Protein AF-A0A2D4MRR0-F1 (afdb_monomer_lite)

Sequence (114 aa):
KALCTEAALIALRRRYPQIYASSQKLQLDVSSIVLSAQDFYHAMQNIVPASQRAVTSSGHALSPIIRPLLERTFNEMLAVLHKVFPHAEFSQGDKREDAPNLILDDSEDENVSS

Radius of gyration: 21.61 Å; chains: 1; bounding box: 37×46×60 Å

Secondary structure (DSSP, 8-state):
-HHHHHHHHHHHHHH-GGGGT--S-----GGG----HHHHHHHHHHPPPHHHHHS-----PPPTTTHHHHHHHHHHHHHHHHHH-TT---------------------------

Organism: NCBI:txid129469

InterPro domains:
  IPR045199 ATPase family AAA domain-containing protein ATAD2-like [PTHR23069] (1-105)

Foldseek 3Di:
DQLVVQLQVQLCCVQCVCVVVDPDDDDDDPVPSDGDPVSSVVSVVPDDDPVCPVPPDPDDDDDPVCCVVCVVVVVVVVVVVCVVCVPDDDPPDDPPPDDPPPPPPPPPPPPDDD

pLDDT: mean 80.25, std 19.69, range [38.97, 96.62]

Structure (mmCIF, N/CA/C/O backbone):
data_AF-A0A2D4MRR0-F1
#
_entry.id   AF-A0A2D4MRR0-F1
#
loop_
_atom_site.group_PDB
_atom_site.id
_atom_site.type_symbol
_atom_site.label_atom_id
_atom_site.label_alt_id
_atom_site.label_comp_id
_atom_site.label_asym_id
_atom_site.label_entity_id
_atom_site.label_seq_id
_atom_site.pdbx_PDB_ins_code
_atom_site.Cartn_x
_atom_site.Cartn_y
_atom_site.Cartn_z
_atom_site.occupancy
_atom_site.B_iso_or_equiv
_atom_site.auth_seq_id
_atom_site.auth_comp_id
_atom_site.auth_asym_id
_atom_site.auth_atom_id
_atom_site.pdbx_PDB_model_num
ATOM 1 N N . LYS A 1 1 ? 0.301 -11.154 4.506 1.00 61.19 1 LYS A N 1
ATOM 2 C CA . LYS A 1 1 ? -0.225 -11.138 5.897 1.00 61.19 1 LYS A CA 1
ATOM 3 C C . LYS A 1 1 ? -0.220 -9.735 6.516 1.00 61.19 1 LYS A C 1
ATOM 5 O O . LYS A 1 1 ? -1.259 -9.366 7.030 1.00 61.19 1 LYS A O 1
ATOM 10 N N . ALA A 1 2 ? 0.850 -8.935 6.392 1.00 89.75 2 ALA A N 1
ATOM 11 C CA . ALA A 1 2 ? 0.893 -7.562 6.931 1.00 89.75 2 ALA A CA 1
ATOM 12 C C . ALA A 1 2 ? -0.168 -6.591 6.358 1.00 89.75 2 ALA A C 1
ATOM 14 O O . ALA A 1 2 ? -0.644 -5.716 7.065 1.00 89.75 2 ALA A O 1
ATOM 15 N N . LEU A 1 3 ? -0.585 -6.759 5.095 1.00 92.75 3 LEU A N 1
ATOM 16 C CA . LEU A 1 3 ? -1.573 -5.863 4.480 1.00 92.75 3 LEU A CA 1
ATOM 17 C C . LEU A 1 3 ? -2.930 -5.875 5.189 1.00 92.75 3 LEU A C 1
ATOM 19 O O . LEU A 1 3 ? -3.461 -4.825 5.526 1.00 92.75 3 LEU A O 1
ATOM 23 N N . CYS A 1 4 ? -3.479 -7.062 5.450 1.00 94.25 4 CYS A N 1
ATOM 24 C CA . CYS A 1 4 ? -4.790 -7.179 6.081 1.00 94.25 4 CYS A CA 1
ATOM 25 C C . CYS A 1 4 ? -4.780 -6.674 7.527 1.00 94.25 4 CYS A C 1
ATOM 27 O O . CYS A 1 4 ? -5.785 -6.149 7.993 1.00 94.25 4 CYS A O 1
ATOM 29 N N . THR A 1 5 ? -3.657 -6.827 8.237 1.00 95.25 5 THR A N 1
ATOM 30 C CA . THR A 1 5 ? -3.530 -6.329 9.611 1.00 95.25 5 THR A CA 1
ATOM 31 C C . THR A 1 5 ? -3.496 -4.807 9.643 1.00 95.25 5 THR A C 1
ATOM 33 O O . THR A 1 5 ? -4.203 -4.216 10.451 1.00 95.25 5 THR A O 1
ATOM 36 N N . GLU A 1 6 ? -2.758 -4.166 8.735 1.00 95.62 6 GLU A N 1
ATOM 37 C CA . GLU A 1 6 ? -2.747 -2.701 8.642 1.00 95.62 6 GLU A CA 1
ATOM 38 C C . GLU A 1 6 ? -4.097 -2.143 8.188 1.00 95.62 6 GLU A C 1
ATOM 40 O O . GLU A 1 6 ? -4.606 -1.219 8.812 1.00 95.62 6 GLU A O 1
ATOM 45 N N . ALA A 1 7 ? -4.740 -2.743 7.181 1.00 96.06 7 ALA A N 1
ATOM 46 C CA . ALA A 1 7 ? -6.076 -2.320 6.754 1.00 96.06 7 ALA A CA 1
ATOM 47 C C . ALA A 1 7 ? -7.099 -2.417 7.904 1.00 96.06 7 ALA A C 1
ATOM 49 O O . ALA A 1 7 ? -7.914 -1.515 8.092 1.00 96.06 7 ALA A O 1
ATOM 50 N N . ALA A 1 8 ? -7.018 -3.470 8.726 1.00 95.69 8 ALA A N 1
ATOM 51 C CA . ALA A 1 8 ? -7.852 -3.605 9.917 1.00 95.69 8 ALA A CA 1
ATOM 52 C C . ALA A 1 8 ? -7.555 -2.541 10.984 1.00 95.69 8 ALA A C 1
ATOM 54 O O . ALA A 1 8 ? -8.489 -2.003 11.578 1.00 95.69 8 ALA A O 1
ATOM 55 N N . LEU A 1 9 ? -6.283 -2.197 11.209 1.00 95.12 9 LEU A N 1
ATOM 56 C CA . LEU A 1 9 ? -5.905 -1.121 12.131 1.00 95.12 9 LEU A CA 1
ATOM 57 C C . LEU A 1 9 ? -6.349 0.258 11.632 1.00 95.12 9 LEU A C 1
ATOM 59 O O . LEU A 1 9 ? -6.779 1.082 12.439 1.00 95.12 9 LEU A O 1
ATOM 63 N N . ILE A 1 10 ? -6.287 0.509 10.323 1.00 95.75 10 ILE A N 1
ATOM 64 C CA . ILE A 1 10 ? -6.771 1.752 9.710 1.00 95.75 10 ILE A CA 1
ATOM 65 C C . ILE A 1 10 ? -8.289 1.868 9.884 1.00 95.75 10 ILE A C 1
ATOM 67 O O . ILE A 1 10 ? -8.766 2.882 10.392 1.00 95.75 10 ILE A O 1
ATOM 71 N N . ALA A 1 11 ? -9.044 0.810 9.577 1.00 96.62 11 ALA A N 1
ATOM 72 C CA . ALA A 1 11 ? -10.491 0.803 9.780 1.00 96.62 11 ALA A CA 1
ATOM 73 C C . ALA A 1 11 ? -10.877 0.966 11.262 1.00 96.62 11 ALA A C 1
ATOM 75 O O . ALA A 1 11 ? -11.831 1.678 11.578 1.00 96.62 11 ALA A O 1
ATOM 76 N N . LEU A 1 12 ? -10.116 0.358 12.182 1.00 96.31 12 LEU A N 1
ATOM 77 C CA . LEU A 1 12 ? -10.302 0.527 13.626 1.00 96.31 12 LEU A CA 1
ATOM 78 C C . LEU A 1 12 ? -10.076 1.983 14.056 1.00 96.31 12 LEU A C 1
ATOM 80 O O . LEU A 1 12 ? -10.918 2.542 14.755 1.00 96.31 12 LEU A O 1
ATOM 84 N N . ARG A 1 13 ? -8.971 2.602 13.616 1.00 94.62 13 ARG A N 1
ATOM 85 C CA . ARG A 1 13 ? -8.654 4.018 13.883 1.00 94.62 13 ARG A CA 1
ATOM 86 C C . ARG A 1 13 ? -9.741 4.951 13.369 1.00 94.62 13 ARG A C 1
ATOM 88 O O . ARG A 1 13 ? -10.145 5.855 14.090 1.00 94.62 13 ARG A O 1
ATOM 95 N N . ARG A 1 14 ? -10.240 4.691 12.159 1.00 95.19 14 ARG A N 1
ATOM 96 C CA . ARG A 1 14 ? -11.324 5.452 11.526 1.00 95.19 14 ARG A CA 1
ATOM 97 C C . ARG A 1 14 ? -12.646 5.313 12.281 1.00 95.19 14 ARG A C 1
ATOM 99 O O . ARG A 1 14 ? -13.359 6.295 12.450 1.00 95.19 14 ARG A O 1
ATOM 106 N N . ARG A 1 15 ? -12.990 4.104 12.738 1.00 96.25 15 ARG A N 1
ATOM 107 C CA . ARG A 1 15 ? -14.262 3.839 13.431 1.00 96.25 15 ARG A CA 1
ATOM 108 C C . ARG A 1 15 ? -14.260 4.303 14.886 1.00 96.25 15 ARG A C 1
ATOM 110 O O . ARG A 1 15 ? -15.303 4.717 15.385 1.00 96.25 15 ARG A O 1
ATOM 117 N N . TYR A 1 16 ? -13.115 4.204 15.555 1.00 95.75 16 TYR A N 1
ATOM 118 C CA . TYR A 1 16 ? -12.984 4.454 16.986 1.00 95.75 16 TYR A CA 1
ATOM 119 C C . TYR A 1 16 ? -11.746 5.300 17.326 1.00 95.75 16 TYR A C 1
ATOM 121 O O . TYR A 1 16 ? -10.871 4.830 18.058 1.00 95.75 16 TYR A O 1
ATOM 129 N N . PRO A 1 17 ? -11.648 6.554 16.849 1.00 94.06 17 PRO A N 1
ATOM 130 C CA . PRO A 1 17 ? -10.494 7.416 17.125 1.00 94.06 17 PRO A CA 1
ATOM 131 C C . PRO A 1 17 ? -10.267 7.655 18.628 1.00 94.06 17 PRO A C 1
ATOM 133 O O . PRO A 1 17 ? -9.131 7.797 19.083 1.00 94.06 17 PRO A O 1
ATOM 136 N N . GLN A 1 18 ? -11.331 7.611 19.433 1.00 94.38 18 GLN A N 1
ATOM 137 C CA . GLN A 1 18 ? -11.291 7.839 20.878 1.00 94.38 18 GLN A CA 1
ATOM 138 C C . GLN A 1 18 ? -10.423 6.840 21.663 1.00 94.38 18 GLN A C 1
ATOM 140 O O . GLN A 1 18 ? -9.992 7.168 22.769 1.00 94.38 18 GLN A O 1
ATOM 145 N N . ILE A 1 19 ? -10.119 5.653 21.115 1.00 94.12 19 ILE A N 1
ATOM 146 C CA . ILE A 1 19 ? -9.245 4.666 21.785 1.00 94.12 19 ILE A CA 1
ATOM 147 C C . ILE A 1 19 ? -7.786 5.136 21.875 1.00 94.12 19 ILE A C 1
ATOM 149 O O . ILE A 1 19 ? -7.004 4.546 22.615 1.00 94.12 19 ILE A O 1
ATOM 153 N N . TYR A 1 20 ? -7.423 6.185 21.129 1.00 91.38 20 TYR A N 1
ATOM 154 C CA . TYR A 1 20 ? -6.099 6.809 21.165 1.00 91.38 20 TYR A CA 1
ATOM 155 C C . TYR A 1 20 ? -6.065 8.101 21.989 1.00 91.38 20 TYR A C 1
ATOM 157 O O . TYR A 1 20 ? -4.982 8.600 22.278 1.00 91.38 20 TYR A O 1
ATOM 165 N N . ALA A 1 21 ? -7.228 8.636 22.372 1.00 91.19 21 ALA A N 1
ATOM 166 C CA . ALA A 1 21 ? -7.351 9.909 23.085 1.00 91.19 21 ALA A CA 1
ATOM 167 C C . ALA A 1 21 ? -7.767 9.752 24.559 1.00 91.19 21 ALA A C 1
ATOM 169 O O . ALA A 1 21 ? -7.518 10.644 25.366 1.00 91.19 21 ALA A O 1
ATOM 170 N N . SER A 1 22 ? -8.403 8.634 24.927 1.00 92.56 22 SER A N 1
ATOM 171 C CA . SER A 1 22 ? -8.894 8.378 26.286 1.00 92.56 22 SER A CA 1
ATOM 172 C C . SER A 1 22 ? -8.143 7.233 26.961 1.00 92.56 22 SER A C 1
ATOM 174 O O . SER A 1 22 ? -7.945 6.176 26.368 1.00 92.56 22 SER A O 1
ATOM 176 N N . SER A 1 23 ? -7.798 7.406 28.239 1.00 92.19 23 SER A N 1
ATOM 177 C CA . SER A 1 23 ? -7.227 6.343 29.086 1.00 92.19 23 SER A CA 1
ATOM 178 C C . SER A 1 23 ? -8.291 5.443 29.733 1.00 92.19 23 SER A C 1
ATOM 180 O O . SER A 1 23 ? -7.957 4.526 30.483 1.00 92.19 23 SER A O 1
ATOM 182 N N . GLN A 1 24 ? -9.580 5.716 29.504 1.00 93.62 24 GLN A N 1
ATOM 183 C CA . GLN A 1 24 ? -10.684 4.932 30.061 1.00 93.62 24 GLN A CA 1
ATOM 184 C C . GLN A 1 24 ? -10.954 3.681 29.213 1.00 93.62 24 GLN A C 1
ATOM 186 O O . GLN A 1 24 ? -10.769 3.680 27.998 1.00 93.62 24 GLN A O 1
ATOM 191 N N . LYS A 1 25 ? -11.439 2.602 29.841 1.00 91.88 25 LYS A N 1
ATOM 192 C CA . LYS A 1 25 ? -11.800 1.371 29.126 1.00 91.88 25 LYS A CA 1
ATOM 193 C C . LYS A 1 25 ? -13.125 1.561 28.384 1.00 91.88 25 LYS A C 1
ATOM 195 O O . LYS A 1 25 ? -14.168 1.700 29.015 1.00 91.88 25 LYS A O 1
ATOM 200 N N . LEU A 1 26 ? -13.082 1.519 27.054 1.00 93.25 26 LEU A N 1
ATOM 201 C CA . LEU A 1 26 ? -14.252 1.675 26.189 1.00 93.25 26 LEU A CA 1
ATOM 202 C C . LEU A 1 26 ? -14.748 0.317 25.677 1.00 93.25 26 LEU A C 1
ATOM 204 O O . LEU A 1 26 ? -13.951 -0.570 25.367 1.00 93.25 26 LEU A O 1
ATOM 208 N N . GLN A 1 27 ? -16.067 0.154 25.577 1.00 93.62 27 GLN A N 1
ATOM 209 C CA . GLN A 1 27 ? -16.680 -1.009 24.938 1.00 93.62 27 GLN A CA 1
ATOM 210 C C . GLN A 1 27 ? -16.752 -0.783 23.424 1.00 93.62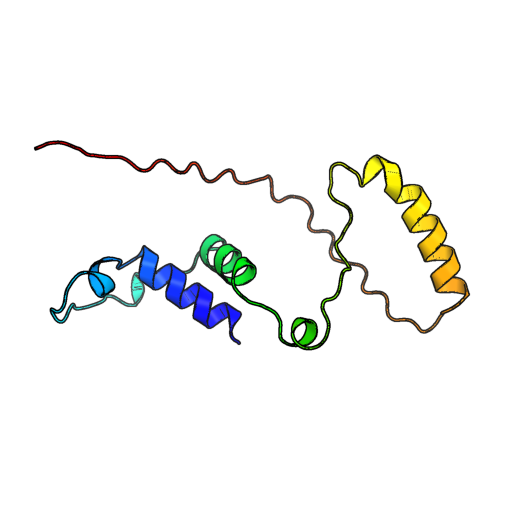 27 GLN A C 1
ATOM 212 O O . GLN A 1 27 ? -17.264 0.240 22.975 1.00 93.62 27 GLN A O 1
ATOM 217 N N . LEU A 1 28 ? -16.253 -1.742 22.644 1.00 93.88 28 LEU A N 1
ATOM 218 C CA . LEU A 1 28 ? -16.265 -1.690 21.182 1.00 93.88 28 LEU A CA 1
ATOM 219 C C . LEU A 1 28 ? -17.295 -2.674 20.626 1.00 93.88 28 LEU A C 1
ATOM 221 O O . LEU A 1 28 ? -17.387 -3.807 21.103 1.00 93.88 28 LEU A O 1
ATOM 225 N N . ASP A 1 29 ? -18.025 -2.260 19.592 1.00 95.69 29 ASP A N 1
ATOM 226 C CA . ASP A 1 29 ? -18.826 -3.164 18.768 1.00 95.69 29 ASP A CA 1
ATOM 227 C C . ASP A 1 29 ? -18.019 -3.562 17.531 1.00 95.69 29 ASP A C 1
ATOM 229 O O . ASP A 1 29 ? -17.853 -2.789 16.581 1.00 95.69 29 ASP A O 1
ATOM 233 N N . VAL A 1 30 ? -17.521 -4.796 17.558 1.00 93.56 30 VAL A N 1
ATOM 234 C CA . VAL A 1 30 ? -16.678 -5.371 16.503 1.00 93.56 30 VAL A CA 1
ATOM 235 C C . VAL A 1 30 ? -17.421 -5.442 15.169 1.00 93.56 30 VAL A C 1
ATOM 237 O O . VAL A 1 30 ? -16.810 -5.254 14.121 1.00 93.56 30 VAL A O 1
ATOM 240 N N . SER A 1 31 ? -18.739 -5.643 15.199 1.00 95.31 31 SER A N 1
ATOM 241 C CA . SER A 1 31 ? -19.574 -5.748 13.994 1.00 95.31 31 SER A CA 1
ATOM 242 C C . SER A 1 31 ? -19.600 -4.443 13.202 1.00 95.31 31 SER A C 1
ATOM 244 O O . SER A 1 31 ? -19.840 -4.444 11.997 1.00 95.31 31 SER A O 1
ATOM 246 N N . SER A 1 32 ? -19.335 -3.322 13.874 1.00 94.88 32 SER A N 1
ATOM 247 C CA . SER A 1 32 ? -19.331 -2.002 13.257 1.00 94.88 32 SER A CA 1
ATOM 248 C C . SER A 1 32 ? -18.010 -1.638 12.564 1.00 94.88 32 SER A C 1
ATOM 250 O O . SER A 1 32 ? -17.935 -0.609 11.888 1.00 94.88 32 SER A O 1
ATOM 252 N N . ILE A 1 33 ? -16.970 -2.467 12.707 1.00 95.38 33 ILE A N 1
ATOM 253 C CA . ILE A 1 33 ? -15.673 -2.280 12.049 1.00 95.38 33 ILE A CA 1
ATOM 254 C C . ILE A 1 33 ? -15.725 -2.972 10.685 1.00 95.38 33 ILE A C 1
ATOM 256 O O . ILE A 1 33 ? -15.442 -4.163 10.556 1.00 95.38 33 ILE A O 1
ATOM 260 N N . VAL A 1 34 ? -16.093 -2.212 9.656 1.00 96.12 34 VAL A N 1
ATOM 261 C CA . VAL A 1 34 ? -16.201 -2.709 8.279 1.00 96.12 34 VAL A CA 1
ATOM 262 C C . VAL A 1 34 ? -15.065 -2.145 7.432 1.00 96.12 34 VAL A C 1
ATOM 264 O O . VAL A 1 34 ? -14.901 -0.927 7.328 1.00 96.12 34 VAL A O 1
ATOM 267 N N . LEU A 1 35 ? -14.285 -3.038 6.818 1.00 95.31 35 LEU A N 1
ATOM 268 C CA . LEU A 1 35 ? -13.201 -2.658 5.914 1.00 95.31 35 LEU A CA 1
ATOM 269 C C . LEU A 1 35 ? -13.761 -2.095 4.607 1.00 95.31 35 LEU A C 1
ATOM 271 O O . LEU A 1 35 ? -14.690 -2.650 4.021 1.00 95.31 35 LEU A O 1
ATOM 275 N N . SER A 1 36 ? -13.137 -1.029 4.125 1.00 95.06 36 SER A N 1
ATOM 276 C CA . SER A 1 36 ? -13.375 -0.434 2.813 1.00 95.06 36 SER A CA 1
ATOM 277 C C . SER A 1 36 ? -12.147 -0.597 1.916 1.00 95.06 36 SER A C 1
ATOM 279 O O . SER A 1 36 ? -11.036 -0.831 2.397 1.00 95.06 36 SER A O 1
ATOM 281 N N . ALA A 1 37 ? -12.322 -0.432 0.602 1.00 95.06 37 ALA A N 1
ATOM 282 C CA . ALA A 1 37 ? -11.200 -0.424 -0.342 1.00 95.06 37 ALA A CA 1
ATOM 283 C C . ALA A 1 37 ? -10.149 0.645 0.016 1.00 95.06 37 ALA A C 1
ATOM 285 O O . ALA A 1 37 ? -8.954 0.422 -0.170 1.00 95.06 37 ALA A O 1
ATOM 286 N N . GLN A 1 38 ? -10.587 1.761 0.606 1.00 94.69 38 GLN A N 1
ATOM 287 C CA . GLN A 1 38 ? -9.711 2.843 1.036 1.00 94.69 38 GLN A CA 1
ATOM 288 C C . GLN A 1 38 ? -8.748 2.422 2.150 1.00 94.69 38 GLN A C 1
ATOM 290 O O . GLN A 1 38 ? -7.574 2.789 2.127 1.00 94.69 38 GLN A O 1
ATOM 295 N N . ASP A 1 39 ? -9.213 1.596 3.092 1.00 95.94 39 ASP A N 1
ATOM 296 C CA . ASP A 1 39 ? -8.371 1.103 4.185 1.00 95.94 39 ASP A CA 1
ATOM 297 C C . ASP A 1 39 ? -7.233 0.219 3.634 1.00 95.94 39 ASP A C 1
ATOM 299 O O . ASP A 1 39 ? -6.093 0.292 4.093 1.00 95.94 39 ASP A O 1
ATOM 303 N N . PHE A 1 40 ? -7.512 -0.570 2.589 1.00 95.81 40 PHE A N 1
ATOM 304 C CA . PHE A 1 40 ? -6.488 -1.345 1.882 1.00 95.81 40 PHE A CA 1
ATOM 305 C C . PHE A 1 40 ? -5.540 -0.466 1.072 1.00 95.81 40 PHE A C 1
ATOM 307 O O . PHE A 1 40 ? -4.335 -0.714 1.091 1.00 95.81 40 PHE A O 1
ATOM 314 N N . TYR A 1 41 ? -6.058 0.553 0.388 1.00 94.88 41 TYR A N 1
ATOM 315 C CA . TYR A 1 41 ? -5.236 1.486 -0.378 1.00 94.88 41 TYR A CA 1
ATOM 316 C C . TYR A 1 41 ? -4.209 2.189 0.520 1.00 94.88 41 TYR A C 1
ATOM 318 O O . TYR A 1 41 ? -3.006 2.120 0.261 1.00 94.88 41 TYR A O 1
ATOM 326 N N . HIS A 1 42 ? -4.652 2.767 1.639 1.00 94.31 42 HIS A N 1
ATOM 327 C CA . HIS A 1 42 ? -3.748 3.396 2.604 1.00 94.31 42 HIS A CA 1
ATOM 328 C C . HIS A 1 42 ? -2.775 2.399 3.242 1.00 94.31 42 HIS A C 1
ATOM 330 O O . HIS A 1 42 ? -1.608 2.730 3.467 1.00 94.31 42 HIS A O 1
ATOM 336 N N . ALA A 1 43 ? -3.210 1.165 3.507 1.00 94.94 43 ALA A N 1
ATOM 337 C CA . ALA A 1 43 ? -2.310 0.128 3.996 1.00 94.94 43 ALA A CA 1
ATOM 338 C C . ALA A 1 43 ? -1.217 -0.209 2.964 1.00 94.94 43 ALA A C 1
ATOM 340 O O . ALA A 1 43 ? -0.053 -0.350 3.331 1.00 94.94 43 ALA A O 1
ATOM 341 N N . MET A 1 44 ? -1.551 -0.287 1.670 1.00 92.50 44 MET A N 1
ATOM 342 C CA . MET A 1 44 ? -0.573 -0.537 0.603 1.00 92.50 44 MET A CA 1
ATOM 343 C C . MET A 1 44 ? 0.469 0.579 0.488 1.00 92.50 44 MET A C 1
ATOM 345 O O . MET A 1 44 ? 1.634 0.274 0.252 1.00 92.50 44 MET A O 1
ATOM 349 N N . GLN A 1 45 ? 0.083 1.842 0.690 1.00 88.88 45 GLN A N 1
ATOM 350 C CA . GLN A 1 45 ? 1.020 2.972 0.640 1.00 88.88 45 GLN A CA 1
ATOM 351 C C . GLN A 1 45 ? 2.042 2.967 1.788 1.00 88.88 45 GLN A C 1
ATOM 353 O O . GLN A 1 45 ? 3.158 3.449 1.615 1.00 88.88 45 GLN A O 1
ATOM 358 N N . ASN A 1 46 ? 1.684 2.403 2.944 1.00 86.31 46 ASN A N 1
ATOM 359 C CA . ASN A 1 46 ? 2.535 2.400 4.138 1.00 86.31 46 ASN A CA 1
ATOM 360 C C . ASN A 1 46 ? 3.378 1.123 4.301 1.00 86.31 46 ASN A C 1
ATOM 362 O O . ASN A 1 46 ? 4.291 1.078 5.127 1.00 86.31 46 ASN A O 1
ATOM 366 N N . ILE A 1 47 ? 3.089 0.062 3.542 1.00 88.44 47 ILE A N 1
ATOM 367 C CA . ILE A 1 47 ? 3.778 -1.224 3.675 1.00 88.44 47 ILE A CA 1
ATOM 368 C C . ILE A 1 47 ? 4.861 -1.367 2.616 1.00 88.44 47 ILE A C 1
ATOM 370 O O . ILE A 1 47 ? 4.579 -1.400 1.424 1.00 88.44 47 ILE A O 1
ATOM 374 N N . VAL A 1 48 ? 6.093 -1.626 3.063 1.00 83.88 48 VAL A N 1
ATOM 375 C CA . VAL A 1 48 ? 7.176 -2.079 2.179 1.00 83.88 48 VAL A CA 1
ATOM 376 C C . VAL A 1 48 ? 7.117 -3.609 2.018 1.00 83.88 48 VAL A C 1
ATOM 378 O O . VAL A 1 48 ? 7.310 -4.329 3.017 1.00 83.88 48 VAL A O 1
ATOM 381 N N . PRO A 1 49 ? 6.885 -4.140 0.799 1.00 84.56 49 PRO A N 1
ATOM 382 C CA . PRO A 1 49 ? 6.905 -5.573 0.513 1.00 84.56 49 PRO A CA 1
ATOM 383 C C . PRO A 1 49 ? 8.259 -6.201 0.839 1.00 84.56 49 PRO A C 1
ATOM 385 O O . PRO A 1 49 ? 9.303 -5.606 0.594 1.00 84.56 49 PRO A O 1
ATOM 388 N N . ALA A 1 50 ? 8.261 -7.436 1.346 1.00 83.81 50 ALA A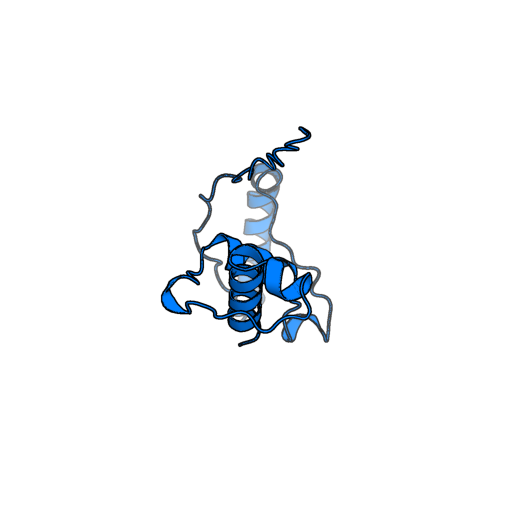 N 1
ATOM 389 C CA . ALA A 1 50 ? 9.492 -8.113 1.763 1.00 83.81 50 ALA A CA 1
ATOM 390 C C . ALA A 1 50 ? 10.535 -8.225 0.633 1.00 83.81 50 ALA A C 1
ATOM 392 O O . ALA A 1 50 ? 11.720 -8.021 0.882 1.00 83.81 50 ALA A O 1
ATOM 393 N N . SER A 1 51 ? 10.094 -8.471 -0.606 1.00 78.12 51 SER A N 1
ATOM 394 C CA . SER A 1 51 ? 10.960 -8.550 -1.792 1.00 78.12 51 SER A CA 1
ATOM 395 C C . SER A 1 51 ? 11.684 -7.240 -2.111 1.00 78.12 51 SER A C 1
ATOM 397 O O . SER A 1 51 ? 12.783 -7.273 -2.652 1.00 78.12 51 SER A O 1
ATOM 399 N N . GLN A 1 52 ? 11.103 -6.096 -1.745 1.00 78.94 52 GLN A N 1
ATOM 400 C CA . GLN A 1 52 ? 11.663 -4.765 -1.991 1.00 78.94 52 GLN A CA 1
ATOM 401 C C . GLN A 1 52 ? 12.511 -4.241 -0.820 1.00 78.94 52 GLN A C 1
ATOM 403 O O . GLN A 1 52 ? 13.108 -3.175 -0.927 1.00 78.94 52 GLN A O 1
ATOM 408 N N . ARG A 1 53 ? 12.596 -4.977 0.301 1.00 81.88 53 ARG A N 1
ATOM 409 C CA . ARG A 1 53 ? 13.422 -4.581 1.460 1.00 81.88 53 ARG A CA 1
ATOM 410 C C . ARG A 1 53 ? 14.910 -4.869 1.265 1.00 81.88 53 ARG A C 1
ATOM 412 O O . ARG A 1 53 ? 15.729 -4.192 1.871 1.00 81.88 53 ARG A O 1
ATOM 419 N N . ALA A 1 54 ? 15.251 -5.884 0.468 1.00 78.00 54 ALA A N 1
ATOM 420 C CA . ALA A 1 54 ? 16.637 -6.302 0.243 1.00 78.00 54 ALA A CA 1
ATOM 421 C C . ALA A 1 54 ? 17.310 -5.547 -0.916 1.00 78.00 54 ALA A C 1
ATOM 423 O O . ALA A 1 54 ? 18.514 -5.319 -0.882 1.00 78.00 54 ALA A O 1
ATOM 424 N N . VAL A 1 55 ? 16.535 -5.159 -1.932 1.00 70.62 55 VAL A N 1
ATOM 425 C CA . VAL A 1 55 ? 16.983 -4.375 -3.088 1.00 70.62 55 VAL A CA 1
ATOM 426 C C . VAL A 1 55 ? 15.836 -3.448 -3.474 1.00 70.62 55 VAL A C 1
ATOM 428 O O . VAL A 1 55 ? 14.712 -3.908 -3.687 1.00 70.62 55 VAL A O 1
ATOM 431 N N . THR A 1 56 ? 16.101 -2.147 -3.567 1.00 61.78 56 THR A N 1
ATOM 432 C CA . THR A 1 56 ? 15.130 -1.192 -4.098 1.00 61.78 56 THR A CA 1
ATOM 433 C C . THR A 1 56 ? 14.949 -1.470 -5.591 1.00 61.78 56 THR A C 1
ATOM 435 O O . THR A 1 56 ? 15.819 -1.185 -6.409 1.00 61.78 56 THR A O 1
ATOM 438 N N . SER A 1 57 ? 13.825 -2.080 -5.967 1.00 63.59 57 SER A N 1
ATOM 439 C CA . SER A 1 57 ? 13.459 -2.200 -7.380 1.00 63.59 57 SER A CA 1
ATOM 440 C C . SER A 1 57 ? 13.041 -0.821 -7.884 1.00 63.59 57 SER A C 1
ATOM 442 O O . SER A 1 57 ? 12.038 -0.281 -7.428 1.00 63.59 57 SER A O 1
ATOM 444 N N . SER A 1 58 ? 13.798 -0.248 -8.819 1.00 64.62 58 SER A N 1
ATOM 445 C CA . SER A 1 58 ? 13.467 1.020 -9.485 1.00 64.62 58 SER A CA 1
ATOM 446 C C . SER A 1 58 ? 12.411 0.872 -10.591 1.00 64.62 58 SER A C 1
ATOM 448 O O . SER A 1 58 ? 12.104 1.838 -11.289 1.00 64.62 58 SER A O 1
ATOM 450 N N . GLY A 1 59 ? 11.854 -0.328 -10.779 1.00 75.06 59 GLY A N 1
ATOM 451 C CA . GLY A 1 59 ? 10.857 -0.599 -11.809 1.00 75.06 59 GLY A CA 1
ATOM 452 C C . GLY A 1 59 ? 9.475 -0.071 -11.428 1.00 75.06 59 GLY A C 1
ATOM 453 O O . GLY A 1 59 ? 8.764 -0.711 -10.657 1.00 75.06 59 GLY A O 1
ATOM 454 N N . HIS A 1 60 ? 9.076 1.057 -12.016 1.00 76.44 60 HIS A N 1
ATOM 455 C CA . HIS A 1 60 ? 7.697 1.547 -12.004 1.00 76.44 60 HIS A CA 1
ATOM 456 C C . HIS A 1 60 ? 7.071 1.442 -13.396 1.00 76.44 60 HIS A C 1
ATOM 458 O O . HIS A 1 60 ? 7.748 1.592 -14.412 1.00 76.44 60 HIS A O 1
ATOM 464 N N . ALA A 1 61 ? 5.760 1.196 -13.439 1.00 85.25 61 ALA A N 1
ATOM 465 C CA . ALA A 1 61 ? 5.002 1.251 -14.681 1.00 85.25 61 ALA A CA 1
ATOM 466 C C . ALA A 1 61 ? 5.013 2.673 -15.265 1.00 85.25 61 ALA A C 1
ATOM 468 O O . ALA A 1 61 ? 5.098 3.662 -14.532 1.00 85.25 61 ALA A O 1
ATOM 469 N N . LEU A 1 62 ? 4.884 2.778 -16.591 1.00 87.56 62 LEU A N 1
ATOM 470 C CA . LEU A 1 62 ? 4.723 4.069 -17.254 1.00 87.56 62 LEU A CA 1
ATOM 471 C C . LEU A 1 62 ? 3.441 4.743 -16.755 1.00 87.56 62 LEU A C 1
ATOM 473 O O . LEU A 1 62 ? 2.357 4.156 -16.840 1.00 87.56 62 LEU A O 1
ATOM 477 N N . SER A 1 63 ? 3.578 5.981 -16.271 1.00 89.81 63 SER A N 1
ATOM 478 C CA . SER A 1 63 ? 2.438 6.812 -15.878 1.00 89.81 63 SER A CA 1
ATOM 479 C C . SER A 1 63 ? 1.463 6.975 -17.056 1.00 89.81 63 SER A C 1
ATOM 481 O O . SER A 1 63 ? 1.923 7.096 -18.197 1.00 89.81 63 SER A O 1
ATOM 483 N N . PRO A 1 64 ? 0.138 7.033 -16.815 1.00 87.44 64 PRO A N 1
ATOM 484 C CA . PRO A 1 64 ? -0.868 7.188 -17.871 1.00 87.44 64 PRO A CA 1
ATOM 485 C C . PRO A 1 64 ? -0.626 8.389 -18.794 1.00 87.44 64 PRO A C 1
ATOM 487 O O . PRO A 1 64 ? -0.973 8.346 -19.968 1.00 87.44 64 PRO A O 1
ATOM 490 N N . ILE A 1 65 ? 0.019 9.443 -18.283 1.00 93.25 65 ILE A N 1
ATOM 491 C CA . ILE A 1 65 ? 0.330 10.661 -19.043 1.00 93.25 65 ILE A CA 1
ATOM 492 C C . ILE A 1 65 ? 1.437 10.407 -20.077 1.00 93.25 65 ILE A C 1
ATOM 494 O O . ILE A 1 65 ? 1.351 10.866 -21.212 1.00 93.25 65 ILE A O 1
ATOM 498 N N . ILE A 1 66 ? 2.487 9.676 -19.692 1.00 91.69 66 ILE A N 1
ATOM 499 C CA . ILE A 1 66 ? 3.654 9.418 -20.554 1.00 91.69 66 ILE A CA 1
ATOM 500 C C . ILE A 1 66 ? 3.490 8.153 -21.3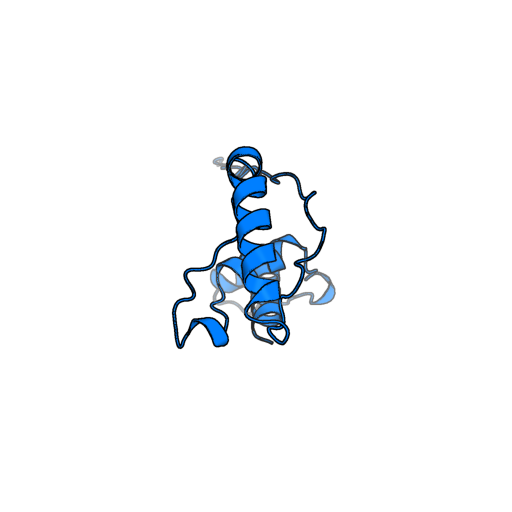97 1.00 91.69 66 ILE A C 1
ATOM 502 O O . ILE A 1 66 ? 4.161 8.011 -22.420 1.00 91.69 66 ILE A O 1
ATOM 506 N N . ARG A 1 67 ? 2.608 7.234 -20.980 1.00 91.12 67 ARG A N 1
ATOM 507 C CA . ARG A 1 67 ? 2.338 5.977 -21.680 1.00 91.12 67 ARG A CA 1
ATOM 508 C C . ARG A 1 67 ? 2.064 6.178 -23.174 1.00 91.12 67 ARG A C 1
ATOM 510 O O . ARG A 1 67 ? 2.820 5.593 -23.944 1.00 91.12 67 ARG A O 1
ATOM 517 N N . PRO A 1 68 ? 1.121 7.033 -23.623 1.00 93.12 68 PRO A N 1
ATOM 518 C CA . PRO A 1 68 ? 0.836 7.170 -25.054 1.00 93.12 68 PRO A CA 1
ATOM 519 C C . PRO A 1 68 ? 2.038 7.654 -25.883 1.00 93.12 68 PRO A C 1
ATOM 521 O O . PRO A 1 68 ? 2.083 7.418 -27.087 1.00 93.12 68 PRO A O 1
ATOM 524 N N . LEU A 1 69 ? 3.027 8.305 -25.260 1.00 95.38 69 LEU A N 1
ATOM 525 C CA . LEU A 1 69 ? 4.231 8.792 -25.939 1.00 95.38 69 LEU A CA 1
ATOM 526 C C . LEU A 1 69 ? 5.302 7.704 -26.108 1.00 95.38 69 LEU A C 1
ATOM 528 O O . LEU A 1 69 ? 6.057 7.735 -27.078 1.00 95.38 69 LEU A O 1
ATOM 532 N N . LEU A 1 70 ? 5.392 6.762 -25.164 1.00 94.12 70 LEU A N 1
ATOM 533 C CA . LEU A 1 70 ? 6.506 5.808 -25.057 1.00 94.12 70 LEU A CA 1
ATOM 534 C C . LEU A 1 70 ? 6.098 4.342 -25.249 1.00 94.12 70 LEU A C 1
ATOM 536 O O . LEU A 1 70 ? 6.966 3.486 -25.412 1.00 94.12 70 LEU A O 1
ATOM 540 N N . GLU A 1 71 ? 4.801 4.039 -25.252 1.00 93.38 71 GLU A N 1
ATOM 541 C CA . GLU A 1 71 ? 4.271 2.672 -25.295 1.00 93.38 71 GLU A CA 1
ATOM 542 C C . GLU A 1 71 ? 4.715 1.896 -26.538 1.00 93.38 71 GLU A C 1
ATOM 544 O O . GLU A 1 71 ? 5.079 0.727 -26.433 1.00 93.38 71 GLU A O 1
ATOM 549 N N . ARG A 1 72 ? 4.766 2.544 -27.710 1.00 93.62 72 ARG A N 1
ATOM 550 C CA . ARG A 1 72 ? 5.249 1.897 -28.941 1.00 93.62 72 ARG A CA 1
ATOM 551 C C . ARG A 1 72 ? 6.688 1.405 -28.783 1.00 93.62 72 ARG A C 1
ATOM 553 O O . ARG A 1 72 ? 6.949 0.218 -28.950 1.00 93.62 72 ARG A O 1
ATOM 560 N N . THR A 1 73 ? 7.599 2.307 -28.423 1.00 95.00 73 THR A N 1
ATOM 561 C CA . THR A 1 73 ? 9.024 1.998 -28.254 1.00 95.00 73 THR A CA 1
ATOM 562 C C . THR A 1 73 ? 9.236 0.963 -27.150 1.00 95.00 73 THR A C 1
ATOM 564 O O . THR A 1 73 ? 10.054 0.057 -27.293 1.00 95.00 73 THR A O 1
ATOM 567 N N . PHE A 1 74 ? 8.476 1.062 -26.054 1.00 92.38 74 PHE A N 1
ATOM 568 C CA . PHE A 1 74 ? 8.498 0.080 -24.972 1.00 92.38 74 PHE A CA 1
ATOM 569 C C . PHE A 1 74 ? 8.142 -1.328 -25.474 1.00 92.38 74 PHE A C 1
ATOM 571 O O . PHE A 1 74 ? 8.889 -2.273 -25.224 1.00 92.38 74 PHE A O 1
ATOM 578 N N . ASN A 1 75 ? 7.055 -1.459 -26.239 1.00 92.62 75 ASN A N 1
ATOM 579 C CA . ASN A 1 75 ? 6.611 -2.739 -26.794 1.00 92.62 75 ASN A CA 1
ATOM 580 C C . ASN A 1 75 ? 7.600 -3.319 -27.819 1.00 92.62 75 ASN A C 1
ATOM 582 O O . ASN A 1 75 ? 7.831 -4.528 -27.830 1.00 92.62 75 ASN A O 1
ATOM 586 N N . GLU A 1 76 ? 8.225 -2.480 -28.649 1.00 95.06 76 GLU A N 1
ATOM 587 C CA . GLU A 1 76 ? 9.268 -2.912 -29.592 1.00 95.06 76 GLU A CA 1
ATOM 588 C C . GLU A 1 76 ? 10.493 -3.483 -28.863 1.00 95.06 76 GLU A C 1
ATOM 590 O O . GLU A 1 76 ? 10.971 -4.570 -29.198 1.00 95.06 76 GLU A O 1
ATOM 595 N N . MET A 1 77 ? 10.971 -2.793 -27.823 1.00 93.56 77 MET A N 1
ATOM 596 C CA . MET A 1 77 ? 12.080 -3.280 -26.995 1.00 93.56 77 MET A CA 1
ATOM 597 C C . MET A 1 77 ? 11.725 -4.591 -26.289 1.00 93.56 77 MET A C 1
ATOM 599 O O . MET A 1 77 ? 12.534 -5.521 -26.267 1.00 93.56 77 MET A O 1
ATOM 603 N N . LEU A 1 78 ? 10.506 -4.690 -25.759 1.00 90.75 78 LEU A N 1
ATOM 604 C CA . LEU A 1 78 ? 10.005 -5.891 -25.099 1.00 90.75 78 LEU A CA 1
ATOM 605 C C . LEU A 1 78 ? 9.943 -7.082 -26.075 1.00 90.75 78 LEU A C 1
ATOM 607 O O . LEU A 1 78 ? 10.377 -8.178 -25.724 1.00 90.75 78 LEU A O 1
ATOM 611 N N . ALA A 1 79 ? 9.527 -6.869 -27.328 1.00 91.50 79 ALA A N 1
ATOM 612 C CA . ALA A 1 79 ? 9.528 -7.904 -28.366 1.00 91.50 79 ALA A CA 1
ATOM 613 C C . ALA A 1 79 ? 10.940 -8.429 -28.690 1.00 91.50 79 ALA A C 1
ATOM 615 O O . ALA A 1 79 ? 11.140 -9.640 -28.833 1.00 91.50 79 ALA A O 1
ATOM 616 N N . VAL A 1 80 ? 11.938 -7.541 -28.768 1.00 94.44 80 VAL A N 1
ATOM 617 C CA . VAL A 1 80 ? 13.344 -7.947 -28.937 1.00 94.44 80 VAL A CA 1
ATOM 618 C C . VAL A 1 80 ? 13.818 -8.743 -27.723 1.00 94.44 80 VAL A C 1
ATOM 620 O O . VAL A 1 80 ? 14.440 -9.794 -27.886 1.00 94.44 80 VAL A O 1
ATOM 623 N N . LEU A 1 81 ? 13.484 -8.288 -26.513 1.00 92.50 81 LEU A N 1
ATOM 624 C CA . LEU A 1 81 ? 13.872 -8.959 -25.276 1.00 92.50 81 LEU A CA 1
ATOM 625 C C . LEU A 1 81 ? 13.296 -10.378 -25.193 1.00 92.50 81 LEU A C 1
ATOM 627 O O . LEU A 1 81 ? 14.031 -11.299 -24.851 1.00 92.50 81 LEU A O 1
ATOM 631 N N . HIS A 1 82 ? 12.039 -10.583 -25.596 1.00 89.44 82 HIS A N 1
ATOM 632 C CA . HIS A 1 82 ? 11.428 -11.916 -25.670 1.00 89.44 82 HIS A CA 1
ATOM 633 C C . HIS A 1 82 ? 12.144 -12.855 -26.639 1.00 89.44 82 HIS A C 1
ATOM 635 O O . HIS A 1 82 ? 12.275 -14.046 -26.364 1.00 89.44 82 HIS A O 1
ATOM 641 N N . LYS A 1 83 ? 12.631 -12.334 -27.769 1.00 91.56 83 LYS A N 1
ATOM 642 C CA . LYS A 1 83 ? 13.396 -13.137 -28.728 1.00 91.56 83 LYS A CA 1
ATOM 643 C C . LYS A 1 83 ? 14.754 -13.561 -28.162 1.00 91.56 83 LYS A C 1
ATOM 645 O O . LYS A 1 83 ? 15.206 -14.667 -28.442 1.00 91.56 83 LYS A O 1
ATOM 650 N N . VAL A 1 84 ? 15.408 -12.682 -27.401 1.00 95.31 84 VAL A N 1
ATOM 651 C CA . VAL A 1 84 ? 16.725 -12.949 -26.799 1.00 95.31 84 VAL A CA 1
ATOM 652 C C . VAL A 1 84 ? 16.606 -13.829 -25.549 1.00 95.31 84 VAL A C 1
ATOM 654 O O . VAL A 1 84 ? 17.445 -14.701 -25.336 1.00 95.31 84 VAL A O 1
ATOM 657 N N . PHE A 1 85 ? 15.550 -13.648 -24.753 1.00 92.25 85 PHE A N 1
ATOM 658 C CA . PHE A 1 85 ? 15.297 -14.369 -23.503 1.00 92.25 85 PHE A CA 1
ATOM 659 C C . PHE A 1 85 ? 13.940 -15.097 -23.542 1.00 92.25 85 PHE A C 1
ATOM 661 O O . PHE A 1 85 ? 12.996 -14.694 -22.860 1.00 92.25 85 PHE A O 1
ATOM 668 N N . PRO A 1 86 ? 13.823 -16.199 -24.305 1.00 85.44 86 PRO A N 1
ATOM 669 C CA . PRO A 1 86 ? 12.549 -16.888 -24.530 1.00 85.44 86 PRO A CA 1
ATOM 670 C C . PRO A 1 86 ? 11.970 -17.595 -23.291 1.00 85.44 86 PRO A C 1
ATOM 672 O O . PRO A 1 86 ? 10.795 -17.940 -23.291 1.00 85.44 86 PRO A O 1
ATOM 675 N N . HIS A 1 87 ? 12.770 -17.814 -22.242 1.00 85.81 87 HIS A N 1
ATOM 676 C CA . HIS A 1 87 ? 12.340 -18.444 -20.982 1.00 85.81 87 HIS A CA 1
ATOM 677 C C . HIS A 1 87 ? 12.099 -17.445 -19.844 1.00 85.81 87 HIS A C 1
ATOM 679 O O . HIS A 1 87 ? 11.864 -17.855 -18.710 1.00 85.81 87 HIS A O 1
ATOM 685 N N . ALA A 1 88 ? 12.233 -16.143 -20.100 1.00 81.75 88 ALA A N 1
ATOM 686 C CA . ALA A 1 88 ? 11.968 -15.150 -19.075 1.00 81.75 88 ALA A CA 1
ATOM 687 C C . ALA A 1 88 ? 10.451 -15.017 -18.860 1.00 81.75 88 ALA A C 1
ATOM 689 O O . ALA A 1 88 ? 9.699 -14.701 -19.782 1.00 81.75 88 ALA A O 1
ATOM 690 N N . GLU A 1 89 ? 10.015 -15.257 -17.625 1.00 69.94 89 GLU A N 1
ATOM 691 C CA . GLU A 1 89 ? 8.631 -15.083 -17.193 1.00 69.94 89 GLU A CA 1
ATOM 692 C C . GLU A 1 89 ? 8.327 -13.584 -17.069 1.00 69.94 89 GLU A C 1
ATOM 694 O O . GLU A 1 89 ? 8.666 -12.937 -16.075 1.00 69.94 89 GLU A O 1
ATOM 699 N N . PHE A 1 90 ? 7.691 -13.011 -18.089 1.00 67.69 90 PHE A N 1
ATOM 700 C CA . PHE A 1 90 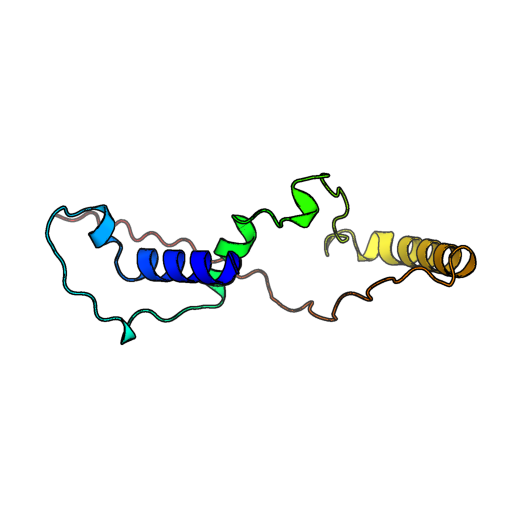? 7.153 -11.657 -18.013 1.00 67.69 90 PHE A CA 1
ATOM 701 C C . PHE A 1 90 ? 5.676 -11.744 -17.640 1.00 67.69 90 PHE A C 1
ATOM 703 O O . PHE A 1 90 ? 4.842 -12.165 -18.439 1.00 67.69 90 PHE A O 1
ATOM 710 N N . SER A 1 91 ? 5.348 -11.344 -16.413 1.00 62.84 91 SER A N 1
ATOM 711 C CA . SER A 1 91 ? 3.955 -11.216 -15.988 1.00 62.84 91 SER A CA 1
ATOM 712 C C . SER A 1 91 ? 3.297 -10.105 -16.813 1.00 62.84 91 SER A C 1
ATOM 714 O O . SER A 1 91 ? 3.616 -8.929 -16.629 1.00 62.84 91 SER A O 1
ATOM 716 N N . GLN A 1 92 ? 2.415 -10.457 -17.754 1.00 55.84 92 GLN A N 1
ATOM 717 C CA . GLN A 1 92 ? 1.520 -9.492 -18.397 1.00 55.84 92 GLN A CA 1
ATOM 718 C C . GLN A 1 92 ? 0.598 -8.931 -17.311 1.00 55.84 92 GLN A C 1
ATOM 720 O O . GLN A 1 92 ? -0.381 -9.563 -16.918 1.00 55.84 92 GLN A O 1
ATOM 725 N N . GLY A 1 93 ? 0.959 -7.767 -16.775 1.00 51.06 93 GLY A N 1
ATOM 726 C CA . GLY A 1 93 ? 0.180 -7.067 -15.764 1.00 51.06 93 GLY A CA 1
ATOM 727 C C . GLY A 1 93 ? -1.227 -6.749 -16.269 1.00 51.06 93 GLY A C 1
ATOM 728 O O . GLY A 1 93 ? -1.396 -5.939 -17.171 1.00 51.06 93 GLY A O 1
ATOM 729 N N . ASP A 1 94 ? -2.192 -7.462 -15.687 1.00 44.44 94 ASP A N 1
ATOM 730 C CA . ASP A 1 94 ? -3.583 -7.117 -15.372 1.00 44.44 94 ASP A CA 1
ATOM 731 C C . ASP A 1 94 ? -4.159 -5.871 -16.082 1.00 44.44 94 ASP A C 1
ATOM 733 O O . ASP A 1 94 ? -3.791 -4.732 -15.794 1.00 44.44 94 ASP A O 1
ATOM 737 N N . LYS A 1 95 ? -5.144 -6.088 -16.965 1.00 42.88 95 LYS A N 1
ATOM 738 C CA . LYS A 1 95 ? -6.015 -5.053 -17.550 1.00 42.88 95 LYS A CA 1
ATOM 739 C C . LYS A 1 95 ? -6.910 -4.429 -16.466 1.00 42.88 95 LYS A C 1
ATOM 741 O O . LYS A 1 95 ? -8.118 -4.657 -16.452 1.00 42.88 95 LYS A O 1
ATOM 746 N N . ARG A 1 96 ? -6.337 -3.678 -15.530 1.00 47.88 96 ARG A N 1
ATOM 747 C CA . ARG A 1 96 ? -7.082 -2.917 -14.515 1.00 47.88 96 ARG A CA 1
ATOM 748 C C . ARG A 1 96 ? -6.664 -1.458 -14.544 1.00 47.88 96 ARG A C 1
ATOM 750 O O . ARG A 1 96 ? -6.115 -0.934 -13.583 1.00 47.88 96 ARG A O 1
ATOM 757 N N . GLU A 1 97 ? -6.943 -0.805 -15.660 1.00 48.19 97 GLU A N 1
ATOM 758 C CA . GLU A 1 97 ? -7.000 0.650 -15.722 1.00 48.19 97 GLU A CA 1
ATOM 759 C C . GLU A 1 97 ? -8.447 1.026 -15.977 1.00 48.19 97 GLU A 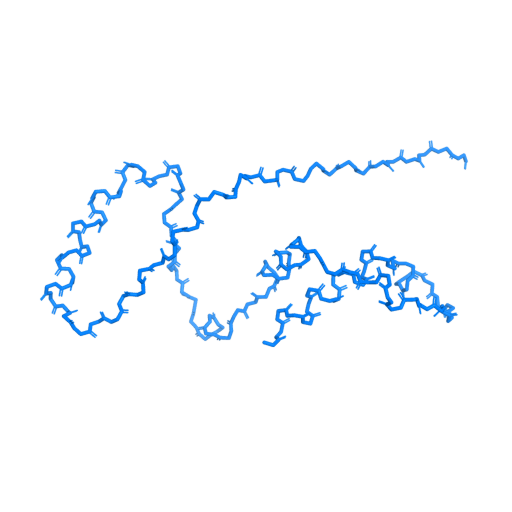C 1
ATOM 761 O O . GLU A 1 97 ? -8.910 0.942 -17.102 1.00 48.19 97 GLU A O 1
ATOM 766 N N . ASP A 1 98 ? -9.156 1.295 -14.884 1.00 42.44 98 ASP A N 1
ATOM 767 C CA . ASP A 1 98 ? -10.276 2.235 -14.791 1.00 42.44 98 ASP A CA 1
ATOM 768 C C . ASP A 1 98 ? -10.663 2.341 -13.307 1.00 42.44 98 ASP A C 1
ATOM 770 O O . ASP A 1 98 ? -11.742 1.955 -12.866 1.00 42.44 98 ASP A O 1
ATOM 774 N N . ALA A 1 99 ? -9.730 2.828 -12.488 1.00 40.88 99 ALA A N 1
ATOM 775 C CA . ALA A 1 99 ? -10.108 3.506 -11.258 1.00 40.88 99 ALA A CA 1
ATOM 776 C C . ALA A 1 99 ? -9.864 4.994 -11.533 1.00 40.88 99 ALA A C 1
ATOM 778 O O . ALA A 1 99 ? -8.699 5.393 -11.626 1.00 40.88 99 ALA A O 1
ATOM 779 N N . PRO A 1 100 ? -10.912 5.812 -11.750 1.00 42.19 100 PRO A N 1
ATOM 780 C CA . PRO A 1 100 ? -10.716 7.249 -11.832 1.00 42.19 100 PRO A CA 1
ATOM 781 C C . PRO A 1 100 ? -10.066 7.695 -10.523 1.00 42.19 100 PRO A C 1
ATOM 783 O O . PRO A 1 100 ? -10.383 7.151 -9.465 1.00 42.19 100 PRO A O 1
ATOM 786 N N . ASN A 1 101 ? -9.142 8.655 -10.611 1.00 41.75 101 ASN A N 1
ATOM 787 C CA . ASN A 1 101 ? -8.594 9.365 -9.460 1.00 41.75 101 ASN A CA 1
ATOM 788 C C . ASN A 1 101 ? -9.752 9.763 -8.537 1.00 41.75 101 ASN A C 1
ATOM 790 O O . ASN A 1 101 ? -10.448 10.743 -8.803 1.00 41.75 101 ASN A O 1
ATOM 794 N N . LEU A 1 102 ? -9.980 8.989 -7.477 1.00 40.91 102 LEU A N 1
ATOM 795 C CA . LEU A 1 102 ? -10.894 9.374 -6.424 1.00 40.91 102 LEU A CA 1
ATOM 796 C C . LEU A 1 102 ? -10.119 10.410 -5.620 1.00 40.91 102 LEU A C 1
ATOM 798 O O . LEU A 1 102 ? -9.360 10.078 -4.712 1.00 40.91 102 LEU A O 1
ATOM 802 N N . ILE A 1 103 ? -10.236 11.666 -6.053 1.00 43.22 103 ILE A N 1
ATOM 803 C CA . ILE A 1 103 ? -9.990 12.817 -5.196 1.00 43.22 103 ILE A CA 1
ATOM 804 C C . ILE A 1 103 ? -10.948 12.608 -4.028 1.00 43.22 103 ILE A C 1
ATOM 806 O O . ILE A 1 103 ? -12.150 12.841 -4.142 1.00 43.22 103 ILE A O 1
ATOM 810 N N . LEU A 1 104 ? -10.430 12.028 -2.951 1.00 43.97 104 LEU A N 1
ATOM 811 C CA . LEU A 1 104 ? -11.090 12.073 -1.666 1.00 43.97 104 LEU A CA 1
ATOM 812 C C . LEU A 1 104 ? -10.912 13.508 -1.213 1.00 43.97 104 LEU A C 1
ATOM 814 O O . LEU A 1 104 ? -9.820 13.913 -0.824 1.00 43.97 104 LEU A O 1
ATOM 818 N N . ASP A 1 105 ? -11.974 14.271 -1.437 1.00 38.97 105 ASP A N 1
ATOM 819 C CA . ASP A 1 105 ? -12.174 15.588 -0.873 1.00 38.97 105 ASP A CA 1
ATOM 820 C C . ASP A 1 105 ? -11.951 15.479 0.637 1.00 38.97 105 ASP A C 1
ATOM 822 O O . ASP A 1 105 ? -12.683 14.784 1.343 1.00 38.97 105 ASP A O 1
ATOM 826 N N . ASP A 1 106 ? -10.861 16.085 1.090 1.00 45.34 106 ASP A N 1
ATOM 827 C CA . ASP A 1 106 ? -10.533 16.258 2.495 1.00 45.34 106 ASP A CA 1
ATOM 828 C C . ASP A 1 106 ? -11.364 17.439 3.002 1.00 45.34 106 ASP A C 1
ATOM 830 O O . ASP A 1 106 ? -10.875 18.555 3.163 1.00 45.34 106 ASP A O 1
ATOM 834 N N . SER A 1 107 ? -12.672 17.228 3.141 1.00 43.16 107 SER A N 1
ATOM 835 C CA . SER A 1 107 ? -13.535 18.154 3.866 1.00 43.16 107 SER A CA 1
ATOM 836 C C . SER A 1 107 ? -13.419 17.833 5.358 1.00 43.16 107 SER A C 1
ATOM 838 O O . SER A 1 107 ? -14.247 17.137 5.948 1.00 43.16 107 SER A O 1
ATOM 840 N N . GLU A 1 108 ? -12.345 18.330 5.976 1.00 49.34 108 GLU A N 1
ATOM 841 C CA . GLU A 1 108 ? -12.308 18.559 7.418 1.00 49.34 108 GLU A CA 1
ATOM 842 C C . GLU A 1 108 ? -13.317 19.677 7.735 1.00 49.34 1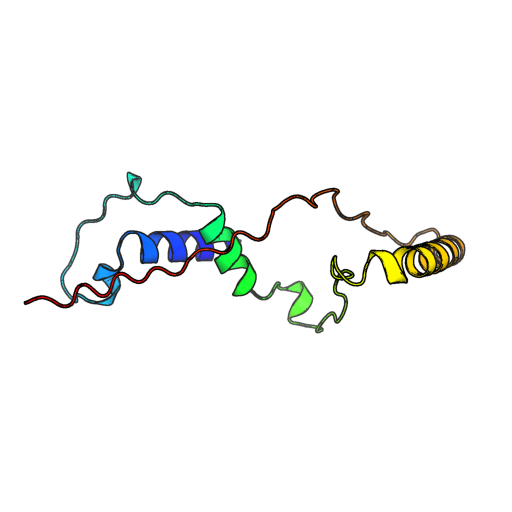08 GLU A C 1
ATOM 844 O O . GLU A 1 108 ? -13.039 20.864 7.563 1.00 49.34 108 GLU A O 1
ATOM 849 N N . ASP A 1 109 ? -14.523 19.302 8.171 1.00 42.25 109 ASP A N 1
ATOM 850 C CA . ASP A 1 109 ? -15.439 20.227 8.840 1.00 42.25 109 ASP A CA 1
ATOM 851 C C . ASP A 1 109 ? -14.795 20.672 10.167 1.00 42.25 109 ASP A C 1
ATOM 853 O O . ASP A 1 109 ? -14.950 20.040 11.218 1.00 42.25 109 ASP A O 1
ATOM 857 N N . GLU A 1 110 ? -14.072 21.792 10.121 1.00 46.88 110 GLU A N 1
ATOM 858 C CA . GLU A 1 110 ? -13.805 22.638 11.283 1.00 46.88 110 GLU A CA 1
ATOM 859 C C . GLU A 1 110 ? -15.140 23.182 11.815 1.00 46.88 110 GLU A C 1
ATOM 861 O O . GLU A 1 110 ? -15.593 24.277 11.477 1.00 46.88 110 GLU A O 1
ATOM 866 N N . ASN A 1 111 ? -15.794 22.416 12.688 1.00 39.72 111 ASN A N 1
ATOM 867 C CA . ASN A 1 111 ? -16.847 22.956 13.537 1.00 39.72 111 ASN A CA 1
ATOM 868 C C . ASN A 1 111 ? -16.214 23.686 14.733 1.00 39.72 111 ASN A C 1
ATOM 870 O O . ASN A 1 111 ? -16.071 23.121 15.820 1.00 39.72 111 ASN A O 1
ATOM 874 N N . VAL A 1 112 ? -15.846 24.954 14.533 1.00 48.94 112 VAL A N 1
ATOM 875 C CA . VAL A 1 112 ? -15.623 25.907 15.629 1.00 48.94 112 VAL A CA 1
ATOM 876 C C . VAL A 1 112 ? -16.931 26.640 15.915 1.00 48.94 112 VAL A C 1
ATOM 878 O O . VAL A 1 112 ? -17.289 27.598 15.233 1.00 48.94 112 VAL A O 1
ATOM 881 N N . SER A 1 113 ? -17.644 26.174 16.939 1.00 46.66 113 SER A N 1
ATOM 882 C CA . SER A 1 113 ? -18.620 26.890 17.785 1.00 46.66 113 SER A CA 1
ATOM 883 C C . SER A 1 113 ? -19.043 25.885 18.871 1.00 46.66 113 SER A C 1
ATOM 885 O O . SER A 1 113 ? -19.510 24.803 18.533 1.00 46.66 113 SER A O 1
ATOM 887 N N . SER A 1 114 ? -18.859 26.096 20.174 1.00 39.47 114 SER A N 1
ATOM 888 C CA . SER A 1 114 ? -18.915 27.309 21.002 1.00 39.47 114 SER A CA 1
ATOM 889 C C . SER A 1 114 ? -17.914 27.267 22.157 1.00 39.47 114 SER A C 1
ATOM 891 O O . SER A 1 114 ? -17.497 26.151 22.535 1.00 39.47 114 SER A O 1
#